Protein AF-A0AB73KWU0-F1 (afdb_monomer)

Nearest PDB structures (foldseek):
  5m99-assembly1_B  TM=7.143E-01  e=7.954E-05  Thermotoga petrophila RKU-1
  6jfj-assembly1_A  TM=7.878E-01  e=7.330E-04  Paenibacillus barengoltzii
  2e9b-assembly2_B  TM=7.012E-01  e=2.084E-03  Bacillus subtilis
  2wan-assembly1_A  TM=6.944E-01  e=4.006E-03  Bacillus acidopullulyticus
  3wdj-assembly1_A  TM=8.012E-01  e=2.843E-02  Anoxybacillus sp. LM18-11

Radius 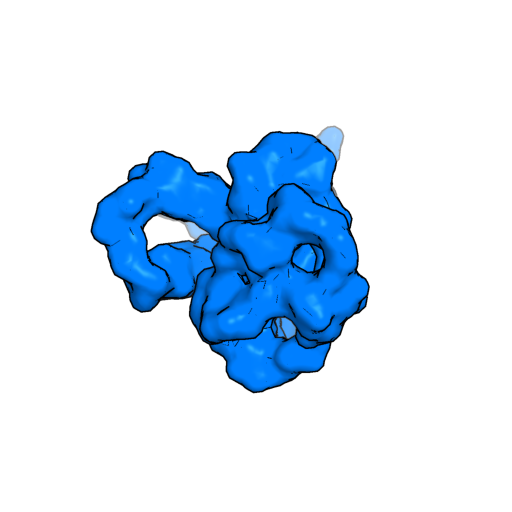of gyration: 15.6 Å; Cα contacts (8 Å, |Δi|>4): 208; chains: 1; bounding box: 37×34×50 Å

Foldseek 3Di:
DDDLAPAEDECDEQAFFANLQVLCVVCVPDDLVVSVVVLLVSLCCQLQDGHHYDYYPCVLFQWHFNGGHPRRPQD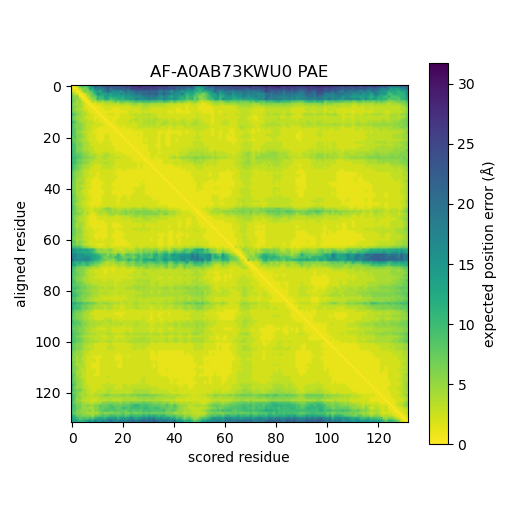LAQDPDPSQQPTDGRQDPDGSNHHRPDCVRPSNVSNVVSVVVCVVPVCSHPNDDDDD

Secondary structure (DSSP, 8-state):
---GGG-EE-S-BTTTB-HHHHHHHH-TT--HHHHHHHHHHHHHHHHHSSSEE-PPTTGGGTB--SBTTTBT---SS----HHHHS--BTT-S--TTS----TTSHHHHHHHHHHHHHHH-THHHHS-----

Sequence (132 aa):
KANAYEQVTFLGNHDMGRFGAFLKQDRPQAGERELLDRYRLANELMFLSRGNPVIYSGDEQGFTGAGGDKDARQPLFASRTADYLDDDQLGTERTHASDAYDPEHPLYQQISALAKLTRGHPALRDGVQSAR

pLDDT: mean 92.21, std 8.93, range [48.16, 98.81]

Mean predicted aligned error: 4.11 Å

Solvent-accessible surface area (backbone atoms only — not comparable to full-atom values): 7593 Å² total; per-residue (Å²): 136,93,53,66,89,72,36,74,34,64,77,39,40,55,64,76,8,27,47,48,24,52,51,42,72,79,36,77,82,61,53,70,69,58,53,48,53,50,51,51,50,51,51,49,53,44,59,66,34,90,34,46,63,48,82,44,89,46,52,43,60,21,41,14,37,87,37,38,40,78,43,33,60,74,67,55,50,54,49,86,54,69,91,46,51,77,32,59,25,58,83,54,93,63,46,34,67,42,66,63,80,58,68,82,30,66,50,27,46,49,53,53,49,53,54,50,49,42,68,76,35,57,62,50,63,77,42,90,86,81,88,132

Structure (mmCIF, N/CA/C/O backbone):
data_AF-A0AB73KWU0-F1
#
_entry.id   AF-A0AB73KWU0-F1
#
loop_
_atom_site.group_PDB
_atom_site.id
_atom_site.type_symbol
_atom_site.label_atom_id
_atom_site.label_alt_id
_atom_site.label_comp_id
_atom_site.label_asym_id
_atom_site.label_entity_id
_atom_site.label_seq_id
_atom_site.pdbx_PDB_ins_code
_atom_site.Cartn_x
_atom_site.Cartn_y
_atom_site.Cartn_z
_atom_site.occupancy
_atom_site.B_iso_or_equiv
_atom_site.auth_seq_id
_atom_site.auth_comp_id
_atom_site.auth_asym_id
_atom_site.auth_atom_id
_atom_site.pdbx_PDB_model_num
ATOM 1 N N . LYS A 1 1 ? -7.154 21.003 19.471 1.00 48.16 1 LYS A N 1
ATOM 2 C CA . LYS A 1 1 ? -7.641 19.738 20.078 1.00 48.16 1 LYS A CA 1
ATOM 3 C C . LYS A 1 1 ? -7.406 18.662 19.031 1.00 48.16 1 LYS A C 1
ATOM 5 O O . LYS A 1 1 ? -7.794 18.928 17.911 1.00 48.16 1 LYS A O 1
ATOM 10 N N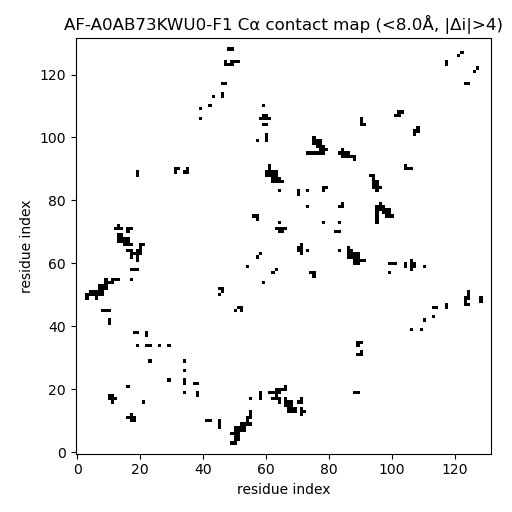 . ALA A 1 2 ? -6.729 17.559 19.348 1.00 57.03 2 ALA A N 1
ATOM 11 C CA . ALA A 1 2 ? -6.494 16.475 18.391 1.00 57.03 2 ALA A CA 1
ATOM 12 C C . ALA A 1 2 ? -7.572 15.400 18.566 1.00 57.03 2 ALA A C 1
ATOM 14 O O . ALA A 1 2 ? -7.824 14.968 19.695 1.00 57.03 2 ALA A O 1
ATOM 15 N N . ASN A 1 3 ? -8.217 14.998 17.474 1.00 64.06 3 ASN A N 1
ATOM 16 C CA . ASN A 1 3 ? -9.238 13.959 17.462 1.00 64.06 3 ASN A CA 1
ATOM 17 C C . ASN A 1 3 ? -8.723 12.698 16.747 1.00 64.06 3 ASN A C 1
ATOM 19 O O . ASN A 1 3 ? -8.019 12.789 15.748 1.00 64.06 3 ASN A O 1
ATOM 23 N N . ALA A 1 4 ? -9.112 11.516 17.237 1.00 60.31 4 ALA A N 1
ATOM 24 C CA . ALA A 1 4 ? -8.911 10.226 16.563 1.00 60.31 4 ALA A CA 1
ATOM 25 C C . ALA A 1 4 ? -9.279 10.281 15.080 1.00 60.31 4 ALA A C 1
ATOM 27 O O . ALA A 1 4 ? -8.548 9.799 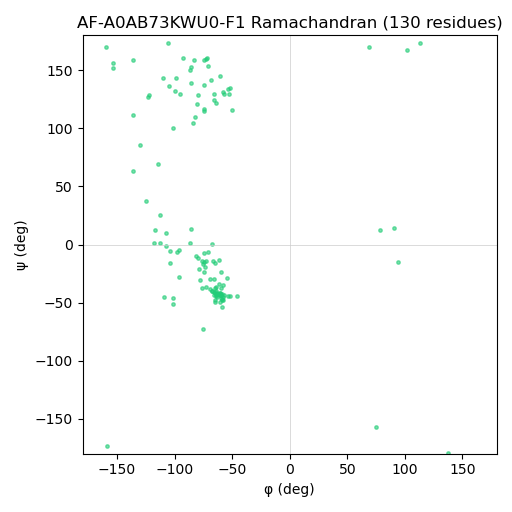14.225 1.00 60.31 4 ALA A O 1
ATOM 28 N N . TYR A 1 5 ? -10.424 10.909 14.820 1.00 63.62 5 TYR A N 1
ATOM 29 C CA . TYR A 1 5 ? -11.051 11.002 13.513 1.00 63.62 5 TYR A CA 1
ATOM 30 C C . TYR A 1 5 ? -10.347 11.984 12.570 1.00 63.62 5 TYR A C 1
ATOM 32 O O . TYR A 1 5 ? -10.702 12.052 11.401 1.00 63.62 5 TYR A O 1
ATOM 40 N N . GLU A 1 6 ? -9.358 12.740 13.053 1.00 74.25 6 GLU A N 1
ATOM 41 C CA . GLU A 1 6 ? -8.519 13.625 12.233 1.00 74.25 6 GLU A CA 1
ATOM 42 C C . GLU A 1 6 ? -7.177 12.966 11.873 1.00 74.25 6 GLU A C 1
ATOM 44 O O . GLU A 1 6 ? -6.407 13.519 11.090 1.00 74.25 6 GLU A O 1
ATOM 49 N N . GLN A 1 7 ? -6.880 11.781 12.421 1.00 84.69 7 GLN A N 1
ATOM 50 C CA . GLN A 1 7 ? -5.640 11.068 12.140 1.00 84.69 7 GLN A CA 1
ATOM 51 C C . GLN A 1 7 ? -5.775 10.263 10.846 1.00 84.69 7 GLN A C 1
ATOM 53 O O . GLN A 1 7 ? -6.394 9.202 10.823 1.00 84.69 7 GLN A O 1
ATOM 58 N N . VAL A 1 8 ? -5.162 10.756 9.773 1.00 90.94 8 VAL A N 1
ATOM 59 C CA . VAL A 1 8 ? -4.999 10.003 8.525 1.00 90.94 8 VAL A CA 1
ATOM 60 C C . VAL A 1 8 ? -3.817 9.051 8.679 1.00 90.94 8 VAL A C 1
ATOM 62 O O . VAL A 1 8 ? -2.702 9.490 8.959 1.00 90.94 8 VAL A O 1
ATOM 65 N N . THR A 1 9 ? -4.060 7.751 8.527 1.00 93.25 9 THR A N 1
ATOM 66 C CA . THR A 1 9 ? -3.023 6.714 8.570 1.00 93.25 9 THR A CA 1
ATOM 67 C C . THR A 1 9 ? -2.739 6.225 7.155 1.00 93.25 9 THR A C 1
ATOM 69 O O . THR A 1 9 ? -3.654 6.028 6.363 1.00 93.25 9 THR A O 1
ATOM 72 N N . PHE A 1 10 ? -1.464 6.067 6.817 1.00 95.62 10 PHE A N 1
ATOM 73 C CA . PHE A 1 10 ? -1.010 5.628 5.499 1.00 95.62 10 PHE A CA 1
ATOM 74 C C . PHE A 1 10 ? 0.355 4.948 5.633 1.00 95.62 10 PHE A C 1
ATOM 76 O O . PHE A 1 10 ? 1.081 5.199 6.598 1.00 95.62 10 PHE A O 1
ATOM 83 N N . LEU A 1 11 ? 0.698 4.085 4.677 1.00 96.12 11 LEU A N 1
ATOM 84 C CA . LEU A 1 11 ? 1.999 3.400 4.629 1.00 96.12 11 LEU A CA 1
ATOM 85 C C . LEU A 1 11 ? 3.010 4.108 3.719 1.00 96.12 11 LEU A C 1
ATOM 87 O O . LEU A 1 11 ? 4.216 4.015 3.934 1.00 96.12 11 LEU A O 1
ATOM 91 N N . GLY A 1 12 ? 2.511 4.819 2.711 1.00 93.81 12 GLY A N 1
ATOM 92 C CA . GLY A 1 12 ? 3.293 5.575 1.744 1.00 93.81 12 GLY A CA 1
ATOM 93 C C . GLY A 1 12 ? 2.436 6.634 1.059 1.00 93.81 12 GLY A C 1
ATOM 94 O O . GLY A 1 12 ? 1.216 6.682 1.233 1.00 93.81 12 GLY A O 1
ATOM 95 N N . ASN A 1 13 ? 3.091 7.520 0.319 1.00 94.06 13 ASN A N 1
ATOM 96 C CA . ASN A 1 13 ? 2.454 8.544 -0.505 1.00 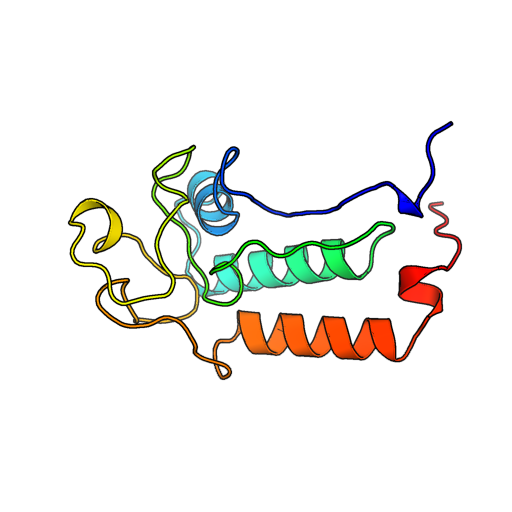94.06 13 ASN A CA 1
ATOM 97 C C . ASN A 1 13 ? 3.434 9.017 -1.595 1.00 94.06 13 ASN A C 1
ATOM 99 O O . ASN A 1 13 ? 4.522 8.465 -1.754 1.00 94.06 13 ASN A O 1
ATOM 103 N N . HIS A 1 14 ? 3.051 10.050 -2.343 1.00 92.38 14 HIS A N 1
ATOM 104 C CA . HIS A 1 14 ? 3.853 10.598 -3.437 1.00 92.38 14 HIS A CA 1
ATOM 105 C C . HIS A 1 14 ? 5.098 11.387 -3.001 1.00 92.38 14 HIS A C 1
ATOM 107 O O . HIS A 1 14 ? 5.932 11.659 -3.852 1.00 92.38 14 HIS A O 1
ATOM 113 N N . ASP A 1 15 ? 5.220 11.775 -1.728 1.00 90.06 15 ASP A N 1
ATOM 114 C CA . ASP A 1 15 ? 6.351 12.567 -1.220 1.00 90.06 15 ASP A CA 1
ATOM 115 C C . ASP A 1 15 ? 7.366 11.696 -0.469 1.00 90.06 15 ASP A C 1
ATOM 117 O O . ASP A 1 15 ? 8.574 11.813 -0.662 1.00 90.06 15 ASP A O 1
ATOM 121 N N . MET A 1 16 ? 6.875 10.823 0.415 1.00 91.25 16 MET A N 1
ATOM 122 C CA . MET A 1 16 ? 7.705 9.904 1.193 1.00 91.25 16 MET A CA 1
ATOM 123 C C . MET A 1 16 ? 8.257 8.784 0.314 1.00 91.25 16 MET A C 1
ATOM 125 O O . MET A 1 16 ? 9.381 8.332 0.527 1.00 91.25 16 MET A O 1
ATOM 129 N N . GLY A 1 17 ? 7.453 8.316 -0.640 1.00 93.31 17 GLY A N 1
ATOM 130 C CA . GLY A 1 17 ? 7.690 7.086 -1.376 1.00 93.31 17 GLY A CA 1
ATOM 131 C C . GLY A 1 17 ? 6.649 6.011 -1.067 1.00 93.31 17 GLY A C 1
ATOM 132 O O . GLY A 1 17 ? 5.795 6.160 -0.183 1.00 93.31 17 GLY A O 1
ATOM 133 N N . ARG A 1 18 ? 6.722 4.907 -1.813 1.00 95.44 18 ARG A N 1
ATOM 134 C CA . ARG A 1 18 ? 5.809 3.769 -1.654 1.00 95.44 18 ARG A CA 1
ATOM 135 C C . ARG A 1 18 ? 6.315 2.801 -0.599 1.00 95.44 18 ARG A C 1
ATOM 137 O O . ARG A 1 18 ? 7.517 2.577 -0.459 1.00 95.44 18 ARG A O 1
ATOM 144 N N . PHE A 1 19 ? 5.382 2.130 0.066 1.00 95.69 19 PHE A N 1
ATOM 145 C CA . PHE A 1 19 ? 5.726 1.168 1.109 1.00 95.69 19 PHE A CA 1
ATOM 146 C C . PHE A 1 19 ? 6.564 -0.011 0.593 1.00 95.69 19 PHE A C 1
ATOM 148 O O . PHE A 1 19 ? 7.461 -0.489 1.286 1.00 95.69 19 PHE A O 1
ATOM 155 N N . GLY A 1 20 ? 6.326 -0.439 -0.652 1.00 95.12 20 GLY A N 1
ATOM 156 C CA . GLY A 1 20 ? 7.109 -1.491 -1.295 1.00 95.12 20 GLY A CA 1
ATOM 157 C C . GLY A 1 20 ? 8.603 -1.154 -1.418 1.00 95.12 20 GLY A C 1
ATOM 158 O O . GLY A 1 20 ? 9.436 -2.033 -1.195 1.00 95.12 20 GLY A O 1
ATOM 159 N N . ALA A 1 21 ? 8.956 0.111 -1.694 1.00 94.44 21 ALA A N 1
ATOM 160 C CA . ALA A 1 21 ? 10.352 0.559 -1.695 1.00 94.44 21 ALA A CA 1
ATOM 161 C C . ALA A 1 21 ? 10.969 0.476 -0.296 1.00 94.44 21 ALA A C 1
ATOM 163 O O . ALA A 1 21 ? 12.053 -0.086 -0.142 1.00 94.44 21 ALA A O 1
ATOM 164 N N . PHE A 1 22 ? 10.272 0.973 0.732 1.00 94.94 22 PHE A N 1
ATOM 165 C CA . PHE A 1 22 ? 10.778 0.939 2.109 1.00 94.94 22 PHE A CA 1
ATOM 166 C C . PHE A 1 22 ? 11.014 -0.493 2.591 1.00 94.94 22 PHE A C 1
ATOM 168 O O . PHE A 1 22 ? 12.065 -0.788 3.155 1.00 94.94 22 PHE A O 1
ATOM 175 N N . LEU A 1 23 ? 10.086 -1.412 2.299 1.00 95.12 23 LEU A N 1
ATOM 176 C CA . LEU A 1 23 ? 10.243 -2.827 2.637 1.00 95.12 23 LEU A CA 1
ATOM 177 C C . LEU A 1 23 ? 11.509 -3.427 2.019 1.00 95.12 23 LEU A C 1
ATOM 179 O O . LEU A 1 23 ? 12.251 -4.128 2.705 1.00 95.12 23 LEU A O 1
ATOM 183 N N . LYS A 1 24 ? 11.775 -3.144 0.741 1.00 93.75 24 LYS A N 1
ATOM 184 C CA . LYS A 1 24 ? 12.975 -3.628 0.048 1.00 93.75 24 LYS A CA 1
ATOM 185 C C . LYS A 1 24 ? 14.260 -3.014 0.588 1.00 93.75 24 LYS A C 1
ATOM 187 O O . LYS A 1 24 ? 15.250 -3.724 0.734 1.00 93.75 24 LYS A O 1
ATOM 192 N N . GLN A 1 25 ? 14.243 -1.722 0.905 1.00 93.62 25 GLN A N 1
ATOM 193 C CA . GLN A 1 25 ? 15.386 -1.024 1.495 1.00 93.62 25 GLN A CA 1
ATOM 194 C C . GLN A 1 25 ? 15.724 -1.578 2.886 1.00 93.62 25 GLN A C 1
ATOM 196 O O . GLN A 1 25 ? 16.888 -1.852 3.174 1.00 93.62 25 GLN A O 1
ATOM 201 N N . ASP A 1 26 ? 14.712 -1.824 3.719 1.00 95.31 26 ASP A N 1
ATOM 202 C CA . ASP A 1 26 ? 14.881 -2.375 5.067 1.00 95.31 26 ASP A CA 1
ATOM 203 C C . ASP A 1 26 ? 15.226 -3.872 5.068 1.00 95.31 26 ASP A C 1
ATOM 205 O O . ASP A 1 26 ? 15.759 -4.405 6.054 1.00 95.31 26 ASP A O 1
ATOM 209 N N . ARG A 1 27 ? 14.868 -4.586 3.995 1.00 95.56 27 ARG A N 1
ATOM 210 C CA . ARG A 1 27 ? 15.019 -6.040 3.854 1.00 95.56 27 ARG A CA 1
ATOM 211 C C . ARG A 1 27 ? 15.568 -6.424 2.472 1.00 95.56 27 ARG A C 1
ATOM 213 O O . ARG A 1 27 ? 14.921 -7.182 1.752 1.00 95.56 27 ARG A O 1
ATOM 220 N N . PRO A 1 28 ? 16.802 -6.017 2.125 1.00 94.75 28 PRO A N 1
ATOM 221 C CA . PRO A 1 28 ? 17.359 -6.223 0.784 1.00 94.75 28 PRO A CA 1
ATOM 222 C C . PRO A 1 28 ? 17.599 -7.698 0.422 1.00 94.75 28 PRO A C 1
ATOM 224 O O . PRO A 1 28 ? 17.840 -8.016 -0.736 1.00 94.75 28 PRO A O 1
ATOM 227 N N . GLN A 1 29 ? 17.562 -8.601 1.406 1.00 96.56 29 GLN A N 1
ATOM 228 C CA . GLN A 1 29 ? 17.747 -10.046 1.221 1.00 96.56 29 GLN A CA 1
ATOM 229 C C . GLN A 1 29 ? 16.448 -10.851 1.379 1.00 96.56 29 GLN A C 1
ATOM 231 O O . GLN A 1 29 ? 16.479 -12.075 1.258 1.00 96.56 29 GLN A O 1
ATOM 236 N N . ALA A 1 30 ? 15.320 -10.203 1.690 1.00 96.88 30 ALA A N 1
ATOM 237 C CA . ALA A 1 30 ? 14.052 -10.906 1.838 1.00 96.88 30 ALA A CA 1
ATOM 238 C C . ALA A 1 30 ? 13.498 -11.306 0.468 1.00 96.88 30 ALA A C 1
ATOM 240 O O . ALA A 1 30 ? 13.513 -10.525 -0.482 1.00 96.88 30 ALA A O 1
ATOM 241 N N . GLY A 1 31 ? 12.984 -12.532 0.379 1.00 96.75 31 GLY A N 1
ATOM 242 C CA . GLY A 1 31 ? 12.274 -12.991 -0.811 1.00 96.75 31 GLY A CA 1
ATOM 243 C C . GLY A 1 31 ? 10.900 -12.333 -0.941 1.00 96.75 31 GLY A C 1
ATOM 244 O O . GLY A 1 31 ? 10.323 -11.876 0.048 1.00 96.75 31 GLY A O 1
ATOM 245 N N . GLU A 1 32 ? 10.336 -12.358 -2.150 1.00 95.44 32 GLU A N 1
ATOM 246 C CA . GLU A 1 32 ? 9.049 -11.720 -2.459 1.00 95.44 32 GLU A CA 1
ATOM 247 C C . GLU A 1 32 ? 7.930 -12.129 -1.494 1.00 95.44 32 GLU A C 1
ATOM 249 O O . GLU A 1 32 ? 7.207 -11.272 -0.991 1.00 95.44 32 GLU A O 1
ATOM 254 N N . ARG A 1 33 ? 7.821 -13.424 -1.166 1.00 96.88 33 ARG A N 1
ATOM 255 C CA . ARG A 1 33 ? 6.790 -13.911 -0.239 1.00 96.88 33 ARG A CA 1
ATOM 256 C C . ARG A 1 33 ? 6.862 -13.220 1.122 1.00 96.88 33 ARG A C 1
ATOM 258 O O . ARG A 1 33 ? 5.833 -12.830 1.659 1.00 96.88 33 ARG A O 1
ATOM 265 N N . GLU A 1 34 ? 8.065 -13.053 1.672 1.00 98.12 34 GLU A N 1
ATOM 266 C CA . GLU A 1 34 ? 8.232 -12.371 2.957 1.00 98.12 34 GLU A CA 1
ATOM 267 C C . GLU A 1 34 ? 7.848 -10.891 2.847 1.00 98.12 34 GLU A C 1
ATOM 269 O O . GLU A 1 34 ? 7.154 -10.373 3.721 1.00 98.12 34 GLU A O 1
ATOM 274 N N . LEU A 1 35 ? 8.275 -10.210 1.779 1.00 98.06 35 LEU A N 1
ATOM 275 C CA . LEU A 1 35 ? 7.929 -8.806 1.552 1.00 98.06 35 LEU A CA 1
ATOM 276 C C . LEU A 1 35 ? 6.412 -8.625 1.422 1.00 98.06 35 LEU A C 1
ATOM 278 O O . LEU A 1 35 ? 5.847 -7.730 2.049 1.00 98.06 35 LEU A O 1
ATOM 282 N N . LEU A 1 36 ? 5.741 -9.512 0.686 1.00 97.94 36 LEU A N 1
ATOM 283 C CA . LEU A 1 36 ? 4.292 -9.493 0.516 1.00 97.94 36 LEU A CA 1
ATOM 284 C C . LEU A 1 36 ? 3.555 -9.762 1.836 1.00 97.94 36 LEU A C 1
ATOM 286 O O . LEU A 1 36 ? 2.591 -9.065 2.149 1.00 97.94 36 LEU A O 1
ATOM 290 N N . ASP A 1 37 ? 4.019 -10.716 2.644 1.00 98.44 37 ASP A N 1
ATOM 291 C CA . ASP A 1 37 ? 3.438 -10.999 3.962 1.00 98.44 37 ASP A CA 1
ATOM 292 C C . ASP A 1 37 ? 3.608 -9.811 4.926 1.00 98.44 37 ASP A C 1
ATOM 294 O O . ASP A 1 37 ? 2.691 -9.469 5.677 1.00 98.44 37 ASP A O 1
ATOM 298 N N . ARG A 1 38 ? 4.746 -9.110 4.869 1.00 98.50 38 ARG A N 1
ATOM 299 C CA . ARG A 1 38 ? 4.965 -7.870 5.633 1.00 98.50 38 ARG A CA 1
ATOM 300 C C . ARG A 1 38 ? 4.078 -6.729 5.148 1.00 98.50 38 ARG A C 1
ATOM 302 O O . ARG A 1 38 ? 3.548 -5.993 5.978 1.00 98.50 38 ARG A O 1
ATOM 309 N N . TYR A 1 39 ? 3.889 -6.600 3.836 1.00 98.44 39 TYR A N 1
ATOM 310 C CA . TYR A 1 39 ? 2.950 -5.640 3.257 1.00 98.44 39 TYR A CA 1
ATOM 311 C C . TYR A 1 39 ? 1.539 -5.895 3.781 1.00 98.44 39 TYR A C 1
ATOM 313 O O . TYR A 1 39 ? 0.876 -4.993 4.295 1.00 98.44 39 TYR A O 1
ATOM 321 N N . ARG A 1 40 ? 1.111 -7.156 3.749 1.00 98.62 40 ARG A N 1
ATOM 322 C CA . ARG A 1 40 ? -0.190 -7.574 4.262 1.00 98.62 40 ARG A CA 1
ATOM 323 C C . ARG A 1 40 ? -0.370 -7.238 5.735 1.00 98.62 40 ARG A C 1
ATOM 325 O O . ARG A 1 40 ? -1.390 -6.650 6.094 1.00 98.62 40 ARG A O 1
ATOM 332 N N . LEU A 1 41 ? 0.626 -7.535 6.562 1.00 98.62 41 LEU A N 1
ATOM 333 C CA . LEU A 1 41 ? 0.599 -7.179 7.977 1.00 98.62 41 LEU A CA 1
ATOM 334 C C . LEU A 1 41 ? 0.501 -5.658 8.178 1.00 98.62 41 LEU A C 1
ATOM 336 O O . LEU A 1 41 ? -0.264 -5.193 9.019 1.00 98.62 41 LEU A O 1
ATOM 340 N N . ALA A 1 42 ? 1.239 -4.867 7.400 1.00 98.31 42 ALA A N 1
ATOM 341 C CA . ALA A 1 42 ? 1.178 -3.411 7.484 1.00 98.31 42 ALA A CA 1
ATOM 342 C C . ALA A 1 42 ? -0.214 -2.868 7.111 1.00 98.31 42 ALA A C 1
ATOM 344 O O . ALA A 1 42 ? -0.743 -2.008 7.818 1.00 98.31 42 ALA A O 1
ATOM 345 N N . ASN A 1 43 ? -0.848 -3.417 6.067 1.00 98.44 43 ASN A N 1
ATOM 346 C CA . ASN A 1 43 ? -2.231 -3.093 5.709 1.00 98.44 43 ASN A CA 1
ATOM 347 C C . ASN A 1 43 ? -3.203 -3.434 6.846 1.00 98.44 43 ASN A C 1
ATOM 349 O O . ASN A 1 43 ? -4.048 -2.613 7.191 1.00 98.44 43 ASN A O 1
ATOM 353 N N . GLU A 1 44 ? -3.079 -4.616 7.453 1.00 98.06 44 GLU A N 1
ATOM 354 C CA . GLU A 1 44 ? -3.910 -5.030 8.590 1.00 98.06 44 GLU A CA 1
ATOM 355 C C . GLU A 1 44 ? -3.764 -4.069 9.768 1.00 98.06 44 GLU A C 1
ATOM 357 O O . GLU A 1 44 ? -4.765 -3.586 10.296 1.00 98.06 44 GLU A O 1
ATOM 362 N N . LEU A 1 45 ? -2.530 -3.721 10.138 1.00 96.56 45 LEU A N 1
ATOM 363 C CA . LEU A 1 45 ? -2.270 -2.756 11.203 1.00 96.56 45 LEU A CA 1
ATOM 364 C C . LEU A 1 45 ? -2.876 -1.388 10.881 1.00 96.56 45 LEU A C 1
ATOM 366 O O . LEU A 1 45 ? -3.504 -0.788 11.752 1.00 96.56 45 LEU A O 1
ATOM 370 N N . MET A 1 46 ? -2.739 -0.908 9.644 1.00 96.06 46 MET A N 1
ATOM 371 C CA . MET A 1 46 ? -3.292 0.376 9.219 1.00 96.06 46 MET A CA 1
ATOM 372 C C . MET A 1 46 ? -4.830 0.386 9.225 1.00 96.06 46 MET A C 1
ATOM 374 O O . MET A 1 46 ? -5.425 1.378 9.641 1.00 96.06 46 MET A O 1
ATOM 378 N N . PHE A 1 47 ? -5.477 -0.698 8.783 1.00 96.12 47 PHE A N 1
ATOM 379 C CA . PHE A 1 47 ? -6.941 -0.805 8.713 1.00 96.12 47 PHE A CA 1
ATOM 380 C C . PHE A 1 47 ? -7.613 -1.079 10.060 1.00 96.12 47 PHE A C 1
ATOM 382 O O . PHE A 1 47 ? -8.775 -0.709 10.231 1.00 96.12 47 PHE A O 1
ATOM 389 N N . LEU A 1 48 ? -6.931 -1.782 10.967 1.00 94.25 48 LEU A N 1
ATOM 390 C CA . LEU A 1 48 ? -7.502 -2.262 12.230 1.00 94.25 48 LEU A CA 1
ATOM 391 C C . LEU A 1 48 ? -7.060 -1.443 13.448 1.00 94.25 48 LEU A C 1
ATOM 393 O O . LEU A 1 48 ? -7.559 -1.672 14.550 1.00 94.25 48 LEU A O 1
ATOM 397 N N . SER A 1 49 ? -6.146 -0.491 13.261 1.00 90.56 49 SER A N 1
ATOM 398 C CA . SER A 1 49 ? -5.799 0.505 14.276 1.00 90.56 49 SER A CA 1
ATOM 399 C C . SER A 1 49 ? -6.635 1.774 14.116 1.00 90.56 49 SER A C 1
ATOM 401 O O . SER A 1 49 ? -7.168 2.073 13.051 1.00 90.56 49 SER A O 1
ATOM 403 N N . ARG A 1 50 ? -6.701 2.566 15.185 1.00 87.69 50 ARG A N 1
ATOM 404 C CA . ARG A 1 50 ? -7.315 3.895 15.220 1.00 87.69 50 ARG A CA 1
ATOM 405 C C . ARG A 1 50 ? -6.760 4.797 14.118 1.00 87.69 50 ARG A C 1
ATOM 407 O O . ARG A 1 50 ? -5.553 5.023 14.043 1.00 87.69 50 ARG A O 1
ATOM 414 N N . GLY A 1 51 ? -7.673 5.402 13.367 1.00 89.25 51 GLY A N 1
ATOM 415 C CA . GLY A 1 51 ? -7.385 6.397 12.340 1.00 89.25 51 GLY A CA 1
ATOM 416 C C . GLY A 1 51 ? -8.223 6.173 11.084 1.00 89.25 51 GLY A C 1
ATOM 417 O O . GLY A 1 51 ? -9.035 5.251 11.005 1.00 89.25 51 GLY A O 1
ATOM 418 N N . ASN A 1 52 ? -8.008 7.032 10.095 1.00 91.00 52 ASN A N 1
ATOM 419 C CA . ASN A 1 52 ? -8.605 6.932 8.773 1.00 91.00 52 ASN A CA 1
ATOM 420 C C . ASN A 1 52 ? -7.565 6.362 7.796 1.00 91.00 52 ASN A C 1
ATOM 422 O O . ASN A 1 52 ? -6.713 7.129 7.339 1.00 91.00 52 ASN A O 1
ATOM 426 N N . PRO A 1 53 ? -7.614 5.054 7.472 1.00 94.06 53 PRO A N 1
ATOM 427 C CA . PRO A 1 53 ? -6.672 4.433 6.551 1.00 94.06 53 PRO A CA 1
ATOM 428 C C . PRO A 1 53 ? -6.838 4.988 5.138 1.00 94.06 53 PRO A C 1
ATOM 430 O O . PRO A 1 53 ? -7.945 5.002 4.589 1.00 94.06 53 PRO A O 1
ATOM 433 N N . VAL A 1 54 ? -5.721 5.396 4.546 1.00 96.00 54 VAL A N 1
ATOM 434 C CA . VAL A 1 54 ? -5.609 5.860 3.166 1.00 96.00 54 VAL A CA 1
ATOM 435 C C . VAL A 1 54 ? -4.597 4.986 2.439 1.00 96.00 54 VAL A C 1
ATOM 437 O O . VAL A 1 54 ? -3.479 4.780 2.904 1.00 96.00 54 VAL A O 1
ATOM 440 N N . ILE A 1 55 ? -5.019 4.480 1.284 1.00 97.31 55 ILE A N 1
ATOM 441 C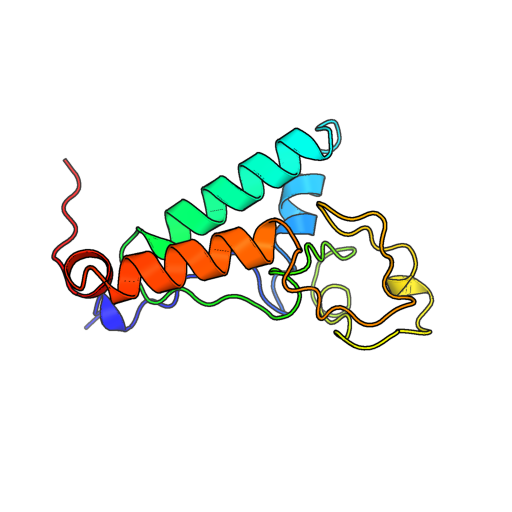 CA . ILE A 1 55 ? -4.182 3.730 0.349 1.00 97.31 55 ILE A CA 1
ATOM 442 C C . ILE A 1 55 ? -3.764 4.682 -0.766 1.00 97.31 55 ILE A C 1
ATOM 444 O O . ILE A 1 55 ? -4.605 5.407 -1.307 1.00 97.31 55 ILE A O 1
ATOM 448 N N . TYR A 1 56 ? -2.478 4.693 -1.099 1.00 97.06 56 TYR A N 1
ATOM 449 C CA . TYR A 1 56 ? -1.973 5.445 -2.236 1.00 97.06 56 TYR A CA 1
ATOM 450 C C . TYR A 1 56 ? -2.107 4.607 -3.512 1.00 97.06 56 TYR A C 1
ATOM 452 O O . TYR A 1 56 ? -1.876 3.404 -3.499 1.00 97.06 56 TYR A O 1
ATOM 460 N N . SER A 1 57 ? -2.514 5.220 -4.623 1.00 96.88 57 SER A N 1
ATOM 461 C CA . SER A 1 57 ? -2.821 4.481 -5.853 1.00 96.88 57 SER A CA 1
ATOM 462 C C . SER A 1 57 ? -1.629 3.656 -6.340 1.00 96.88 57 SER A C 1
ATOM 464 O O . SER A 1 57 ? -0.520 4.188 -6.484 1.00 96.88 57 SER A O 1
ATOM 466 N N . GLY A 1 58 ? -1.879 2.384 -6.642 1.00 97.06 58 GLY A N 1
ATOM 467 C CA . GLY A 1 58 ? -0.869 1.420 -7.072 1.00 97.06 58 GLY A CA 1
ATOM 468 C C . GLY A 1 58 ? -0.291 0.588 -5.928 1.00 97.06 58 GLY A C 1
ATOM 469 O O . GLY A 1 58 ? 0.286 -0.466 -6.187 1.00 97.06 58 GLY A O 1
ATOM 470 N N . ASP A 1 59 ? -0.497 0.977 -4.667 1.00 97.44 59 ASP A N 1
ATOM 471 C CA . ASP A 1 59 ? -0.123 0.150 -3.513 1.00 97.44 59 ASP A CA 1
ATOM 472 C C . ASP A 1 59 ? -0.937 -1.155 -3.495 1.00 97.44 59 ASP A C 1
ATOM 474 O O . ASP A 1 59 ? -0.408 -2.235 -3.232 1.00 97.44 59 ASP A O 1
ATOM 478 N N . GLU A 1 60 ? -2.210 -1.093 -3.893 1.00 98.00 60 GLU A N 1
ATOM 479 C CA . GLU A 1 60 ? -3.064 -2.266 -4.096 1.00 98.00 60 GLU A CA 1
ATOM 480 C C . GLU A 1 60 ? -2.594 -3.180 -5.242 1.00 98.00 60 GLU A C 1
ATOM 482 O O . GLU A 1 60 ? -3.004 -4.340 -5.306 1.00 98.00 60 GLU A O 1
ATOM 487 N N . GLN A 1 61 ? -1.707 -2.669 -6.100 1.00 98.12 61 GLN A N 1
ATOM 488 C CA . GLN A 1 61 ? -1.077 -3.346 -7.237 1.00 98.12 61 GLN A CA 1
ATOM 489 C C . GLN A 1 61 ? 0.409 -3.667 -6.985 1.00 98.12 61 GLN A C 1
ATOM 491 O O . GLN A 1 61 ? 1.119 -4.035 -7.916 1.00 98.12 61 GLN A O 1
ATOM 496 N N . GLY A 1 62 ? 0.891 -3.505 -5.745 1.00 97.19 62 GLY A N 1
ATOM 497 C CA . GLY A 1 62 ? 2.244 -3.900 -5.349 1.00 97.19 62 GLY A CA 1
ATOM 498 C C . GLY A 1 62 ? 3.363 -2.945 -5.764 1.00 97.19 62 GLY A C 1
ATOM 499 O O . GLY A 1 62 ? 4.528 -3.320 -5.651 1.00 97.19 62 GLY A O 1
ATOM 500 N N . PHE A 1 63 ? 3.058 -1.726 -6.218 1.00 96.38 63 PHE A N 1
ATOM 501 C CA . PHE A 1 63 ? 4.080 -0.801 -6.717 1.00 96.38 63 PHE A CA 1
ATOM 502 C C . PHE A 1 63 ? 5.164 -0.531 -5.656 1.00 96.38 63 PHE A C 1
ATOM 504 O O . PHE A 1 63 ? 4.853 -0.159 -4.519 1.00 96.38 63 PHE A O 1
ATOM 511 N N . THR A 1 64 ? 6.443 -0.672 -6.026 1.00 92.50 64 THR A N 1
ATOM 512 C CA . THR A 1 64 ? 7.567 -0.342 -5.132 1.00 92.50 64 THR A CA 1
ATOM 513 C C . THR A 1 64 ? 8.186 1.006 -5.470 1.00 92.50 64 THR A C 1
ATOM 515 O O . THR A 1 64 ? 8.284 1.851 -4.587 1.00 92.50 64 THR A O 1
ATOM 518 N N . GLY A 1 65 ? 8.542 1.236 -6.737 1.00 87.31 65 GLY A N 1
ATOM 519 C CA . GLY A 1 65 ? 9.327 2.403 -7.146 1.00 87.31 65 GLY A CA 1
ATOM 520 C C . GLY A 1 65 ? 10.776 2.385 -6.644 1.00 87.31 65 GLY A C 1
ATOM 521 O O . GLY A 1 65 ? 11.129 1.591 -5.764 1.00 87.31 65 GLY A O 1
ATOM 522 N N . ALA A 1 66 ? 11.600 3.304 -7.152 1.00 81.25 66 ALA A N 1
ATOM 523 C CA . ALA A 1 66 ? 12.981 3.506 -6.696 1.00 81.25 66 ALA A CA 1
ATOM 524 C C . ALA A 1 66 ? 13.096 4.336 -5.393 1.00 81.25 66 ALA A C 1
ATOM 526 O O . ALA A 1 66 ? 14.148 4.345 -4.748 1.00 81.25 66 ALA A O 1
ATOM 527 N N . GLY A 1 67 ? 11.998 4.968 -4.952 1.00 74.06 67 GLY A N 1
ATOM 528 C CA . GLY A 1 67 ? 11.895 5.732 -3.700 1.00 74.06 67 GLY A CA 1
ATOM 529 C C . GLY A 1 67 ? 11.974 7.256 -3.872 1.00 74.06 67 GLY A C 1
ATOM 530 O O . GLY A 1 67 ? 12.323 7.768 -4.926 1.00 74.06 67 GLY A O 1
ATOM 531 N N . GLY A 1 68 ? 11.636 8.011 -2.823 1.00 72.88 68 GLY A N 1
ATOM 532 C CA . GLY A 1 68 ? 11.574 9.476 -2.895 1.00 72.88 68 GLY A CA 1
ATOM 533 C C . GLY A 1 68 ? 10.336 9.999 -3.637 1.00 72.88 68 GLY A C 1
ATOM 534 O O . GLY A 1 68 ? 9.313 9.325 -3.698 1.00 72.88 68 GLY A O 1
ATOM 535 N N . ASP A 1 69 ? 10.428 11.224 -4.162 1.00 76.81 69 ASP A N 1
ATOM 536 C CA . ASP A 1 69 ? 9.289 11.980 -4.705 1.00 76.81 69 ASP A CA 1
ATOM 537 C C . ASP A 1 69 ? 8.837 11.473 -6.093 1.00 76.81 69 ASP A C 1
ATOM 539 O O . ASP A 1 69 ? 7.800 10.826 -6.254 1.00 76.81 69 ASP A O 1
ATOM 543 N N . LYS A 1 70 ? 9.622 11.747 -7.142 1.00 80.69 70 LYS A N 1
ATOM 544 C CA . LYS A 1 70 ? 9.204 11.470 -8.531 1.00 80.69 70 LYS A CA 1
ATOM 545 C C . LYS A 1 70 ? 9.126 9.979 -8.847 1.00 80.69 70 LYS A C 1
ATOM 547 O O . LYS A 1 70 ? 8.268 9.568 -9.635 1.00 80.69 70 LYS A O 1
ATOM 552 N N . ASP A 1 71 ? 9.949 9.182 -8.179 1.00 84.19 71 ASP A N 1
ATOM 553 C CA . ASP A 1 71 ? 10.032 7.738 -8.395 1.00 84.19 71 ASP A CA 1
ATOM 554 C C . ASP A 1 71 ? 8.980 6.977 -7.570 1.00 84.19 71 ASP A C 1
ATOM 556 O O . ASP A 1 71 ? 9.024 5.758 -7.447 1.00 84.19 71 ASP A O 1
ATOM 560 N N . ALA A 1 72 ? 7.995 7.691 -7.016 1.00 89.69 72 ALA A N 1
ATOM 561 C CA . ALA A 1 72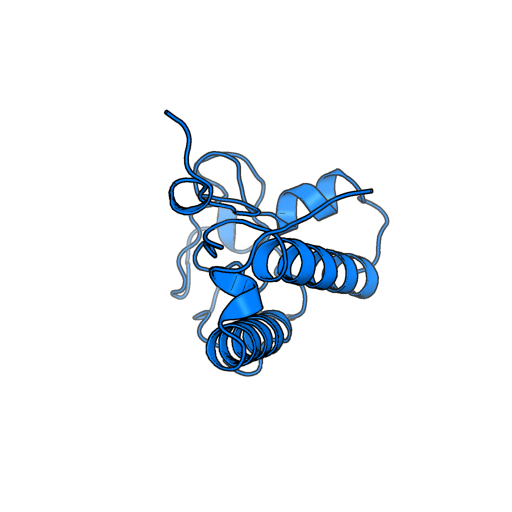 ? 6.792 7.138 -6.399 1.00 89.69 72 ALA A CA 1
ATOM 562 C C . ALA A 1 72 ? 5.503 7.557 -7.128 1.00 89.69 72 ALA A C 1
ATOM 564 O O . ALA A 1 72 ? 4.398 7.383 -6.611 1.00 89.69 72 ALA A O 1
ATOM 565 N N . ARG A 1 73 ? 5.608 8.130 -8.333 1.00 94.06 73 ARG A N 1
ATOM 566 C CA . ARG A 1 73 ? 4.473 8.688 -9.095 1.00 94.06 73 ARG A CA 1
ATOM 567 C C . ARG A 1 73 ? 4.159 7.914 -10.381 1.00 94.06 73 ARG A C 1
ATOM 569 O O . ARG A 1 73 ? 3.574 8.475 -11.306 1.00 94.06 73 ARG A O 1
ATOM 576 N N . GLN A 1 74 ? 4.517 6.627 -10.431 1.00 94.75 74 GLN A N 1
ATOM 577 C CA . GLN A 1 74 ? 4.191 5.725 -11.540 1.00 94.75 74 GLN A CA 1
ATOM 578 C C . GLN A 1 74 ? 2.685 5.767 -11.855 1.00 94.75 74 GLN A C 1
ATOM 580 O O . GLN A 1 74 ? 1.869 5.701 -10.926 1.00 94.75 74 GLN A O 1
ATOM 585 N N . PRO A 1 75 ? 2.296 5.846 -13.140 1.00 95.44 75 PRO A N 1
ATOM 586 C CA . PRO A 1 75 ? 0.896 5.788 -13.530 1.00 95.44 75 PRO A CA 1
ATOM 587 C C . PRO A 1 75 ? 0.328 4.375 -13.334 1.00 95.44 75 PRO A C 1
ATOM 589 O O . PRO A 1 75 ? 1.046 3.381 -13.427 1.00 95.44 75 PRO A O 1
ATOM 592 N N . LEU A 1 76 ? -0.990 4.290 -13.131 1.00 96.56 76 LEU A N 1
ATOM 593 C CA . LEU A 1 76 ? -1.721 3.021 -13.240 1.00 96.56 76 LEU A CA 1
ATOM 594 C C . LEU A 1 76 ? -1.905 2.575 -14.701 1.00 96.56 76 LEU A C 1
ATOM 596 O O . LEU A 1 76 ? -2.246 1.427 -14.947 1.00 96.56 76 LEU A O 1
ATOM 600 N N . PHE A 1 77 ? -1.697 3.473 -15.664 1.00 97.31 77 PHE A N 1
ATOM 601 C CA . PHE A 1 77 ? -1.702 3.152 -17.091 1.00 97.31 77 PHE A CA 1
ATOM 602 C C . PHE A 1 77 ? -0.339 2.614 -17.532 1.00 97.31 77 PHE A C 1
ATOM 604 O O . PHE A 1 77 ? 0.683 2.947 -16.930 1.00 97.31 77 PHE A O 1
ATOM 611 N N . ALA A 1 78 ? -0.316 1.887 -18.646 1.00 96.75 78 ALA A N 1
ATOM 612 C CA . ALA A 1 78 ? 0.903 1.460 -19.315 1.00 96.75 78 ALA A CA 1
ATOM 613 C C . ALA A 1 78 ? 1.864 2.643 -19.542 1.00 96.75 78 ALA A C 1
ATOM 615 O O . ALA A 1 78 ? 1.586 3.590 -20.286 1.00 96.75 78 ALA A O 1
ATOM 616 N N . SER A 1 79 ? 3.019 2.571 -18.893 1.00 95.94 79 SER A N 1
ATOM 617 C CA . SER A 1 79 ? 4.101 3.538 -18.983 1.00 95.94 79 SER A CA 1
ATOM 618 C C . SER A 1 79 ? 5.022 3.237 -20.166 1.00 95.94 79 SER A C 1
ATOM 620 O O . SER A 1 79 ? 5.198 2.095 -20.588 1.00 95.94 79 SER A O 1
ATOM 622 N N . ARG A 1 80 ? 5.661 4.290 -20.681 1.00 95.50 80 ARG A N 1
ATOM 623 C CA . ARG A 1 80 ? 6.821 4.208 -21.589 1.00 95.50 80 ARG A CA 1
ATOM 624 C C . ARG A 1 80 ? 8.075 4.850 -20.988 1.00 95.50 80 ARG A C 1
ATOM 626 O O . ARG A 1 80 ? 9.098 4.931 -21.661 1.00 95.50 80 ARG A O 1
ATOM 633 N N . THR A 1 81 ? 7.981 5.353 -19.759 1.00 94.00 81 THR A N 1
ATOM 634 C CA . THR A 1 81 ? 9.088 5.991 -19.043 1.00 94.00 81 THR A CA 1
ATOM 635 C C . THR A 1 81 ? 10.057 4.917 -18.584 1.00 94.00 81 THR A C 1
ATOM 637 O O . THR A 1 81 ? 9.668 4.072 -17.785 1.00 94.00 81 THR A O 1
ATOM 640 N N . ALA A 1 82 ? 11.292 4.957 -19.090 1.00 91.94 82 ALA A N 1
ATOM 641 C CA . ALA A 1 82 ? 12.308 3.942 -18.817 1.00 91.94 82 ALA A CA 1
ATOM 642 C C . ALA A 1 82 ? 12.516 3.712 -17.313 1.00 91.94 82 ALA A C 1
ATOM 644 O O . ALA A 1 82 ? 12.480 2.563 -16.895 1.00 91.94 82 ALA A O 1
ATOM 645 N N . ASP A 1 83 ? 12.585 4.793 -16.531 1.00 89.56 83 ASP A N 1
ATOM 646 C CA . ASP A 1 83 ? 12.780 4.775 -15.071 1.00 89.56 83 ASP A CA 1
ATOM 647 C C . ASP A 1 83 ? 11.663 4.060 -14.287 1.00 89.56 83 ASP A C 1
ATOM 649 O O . AS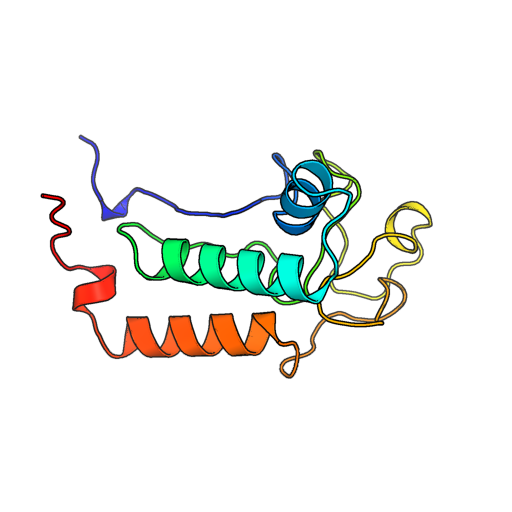P A 1 83 ? 11.811 3.823 -13.098 1.00 89.56 83 ASP A O 1
ATOM 653 N N . TYR A 1 84 ? 10.517 3.774 -14.918 1.00 92.88 84 TYR A N 1
ATOM 654 C CA . TYR A 1 84 ? 9.427 3.013 -14.297 1.00 92.88 84 TYR A CA 1
ATOM 655 C C . TYR A 1 84 ? 9.359 1.575 -14.800 1.00 92.88 84 TYR A C 1
ATOM 657 O O . TYR A 1 84 ? 8.639 0.763 -14.237 1.00 92.88 84 TYR A O 1
ATOM 665 N N . LEU A 1 85 ? 10.005 1.242 -15.916 1.00 92.94 85 LEU A N 1
ATOM 666 C CA . LEU A 1 85 ? 9.830 -0.072 -16.540 1.00 92.94 85 LEU A CA 1
ATOM 667 C C . LEU A 1 85 ? 10.637 -1.172 -15.846 1.00 92.94 85 LEU A C 1
ATOM 669 O O . LEU A 1 85 ? 10.297 -2.343 -16.009 1.00 92.94 85 LEU A O 1
ATOM 673 N N . ASP A 1 86 ? 11.671 -0.799 -15.098 1.00 89.00 86 ASP A N 1
ATOM 674 C CA . ASP A 1 86 ? 12.490 -1.677 -14.264 1.00 89.00 86 ASP A CA 1
ATOM 675 C C . ASP A 1 86 ? 12.057 -1.697 -12.789 1.00 89.00 86 ASP A C 1
ATOM 677 O O . ASP A 1 86 ? 12.565 -2.512 -12.014 1.00 89.00 86 ASP A O 1
ATOM 681 N N . ASP A 1 87 ? 11.082 -0.864 -12.412 1.00 91.38 87 ASP A N 1
ATOM 682 C CA . ASP A 1 87 ? 10.435 -0.937 -11.109 1.00 91.38 87 ASP A CA 1
ATOM 683 C C . ASP A 1 87 ? 9.682 -2.263 -10.965 1.00 91.38 87 ASP A C 1
ATOM 685 O O . ASP A 1 87 ? 8.761 -2.596 -11.721 1.00 91.38 87 ASP A O 1
ATOM 689 N N . ASP A 1 88 ? 10.062 -3.001 -9.933 1.00 90.69 88 ASP A N 1
ATOM 690 C CA . ASP A 1 88 ? 9.387 -4.226 -9.537 1.00 90.69 88 ASP A CA 1
ATOM 691 C C . ASP A 1 88 ? 8.027 -3.944 -8.874 1.00 90.69 88 ASP A C 1
ATOM 693 O O . ASP A 1 88 ? 7.757 -2.852 -8.356 1.00 90.69 88 ASP A O 1
ATOM 697 N N . GLN A 1 89 ? 7.169 -4.961 -8.858 1.00 95.44 89 GLN A N 1
ATOM 698 C CA . GLN A 1 89 ? 5.824 -4.886 -8.303 1.00 95.44 89 GLN A CA 1
ATOM 699 C C . GLN A 1 89 ? 5.545 -6.135 -7.476 1.00 95.44 89 GLN A C 1
ATOM 701 O O . GLN A 1 89 ? 5.430 -7.236 -7.996 1.00 95.44 89 GLN A O 1
ATOM 706 N N . LEU A 1 90 ? 5.431 -5.964 -6.160 1.00 96.69 90 LEU A N 1
ATOM 707 C CA . LEU A 1 90 ? 5.328 -7.089 -5.237 1.00 96.69 90 LEU A CA 1
ATOM 708 C C . LEU A 1 90 ? 4.035 -7.879 -5.446 1.00 96.69 90 LEU A C 1
ATOM 710 O O . LEU A 1 90 ? 2.940 -7.344 -5.258 1.00 96.69 90 LEU A O 1
ATOM 714 N N . GLY A 1 91 ? 4.177 -9.183 -5.685 1.00 96.69 91 GLY A N 1
ATOM 715 C CA . GLY A 1 91 ? 3.048 -10.105 -5.809 1.00 96.69 91 GLY A CA 1
ATOM 716 C C . GLY A 1 91 ? 2.530 -10.264 -7.236 1.00 96.69 91 GLY A C 1
ATOM 717 O O . GLY A 1 91 ? 1.437 -10.806 -7.420 1.00 96.69 91 GLY A O 1
ATOM 718 N N . THR A 1 92 ? 3.297 -9.821 -8.233 1.00 96.69 92 THR A N 1
ATOM 719 C CA . THR A 1 92 ? 3.005 -10.024 -9.651 1.00 96.69 92 THR A CA 1
ATOM 720 C C . THR A 1 92 ? 4.287 -10.012 -10.487 1.00 96.69 92 THR A C 1
ATOM 722 O O . THR A 1 92 ? 5.248 -9.338 -10.156 1.00 96.69 92 THR A O 1
ATOM 725 N N . GLU A 1 93 ? 4.290 -10.718 -11.619 1.00 95.00 93 GLU A N 1
ATOM 726 C CA . GLU A 1 93 ? 5.362 -10.615 -12.625 1.00 95.00 93 GLU A CA 1
ATOM 727 C C . GLU A 1 93 ? 5.106 -9.472 -13.632 1.00 95.00 93 GLU A C 1
ATOM 729 O O . GLU A 1 93 ? 5.864 -9.272 -14.585 1.00 95.00 93 GLU A O 1
ATOM 734 N N . ARG A 1 94 ? 4.004 -8.726 -13.464 1.00 95.06 94 ARG A N 1
ATOM 735 C CA . ARG A 1 94 ? 3.646 -7.589 -14.316 1.00 95.06 94 ARG A CA 1
ATOM 736 C C . ARG A 1 94 ? 4.623 -6.430 -14.106 1.00 95.06 94 ARG A C 1
ATOM 738 O O . ARG A 1 94 ? 4.970 -6.089 -12.983 1.00 95.06 94 ARG A O 1
ATOM 745 N N . THR A 1 95 ? 4.963 -5.739 -15.192 1.00 94.81 95 THR A N 1
ATOM 746 C CA . THR A 1 95 ? 5.725 -4.482 -15.146 1.00 94.81 95 THR A CA 1
ATOM 747 C C . THR A 1 95 ? 4.839 -3.269 -15.430 1.00 94.81 95 THR A C 1
ATOM 749 O O . THR A 1 95 ? 3.675 -3.385 -15.839 1.00 94.81 95 THR A O 1
ATOM 752 N N . HIS A 1 96 ? 5.399 -2.065 -15.289 1.00 96.25 96 HIS A N 1
ATOM 753 C CA . HIS A 1 96 ? 4.707 -0.827 -15.651 1.00 96.25 96 HIS A CA 1
ATOM 754 C C . HIS A 1 96 ? 4.474 -0.674 -17.166 1.00 96.25 96 HIS A C 1
ATOM 756 O O . HIS A 1 96 ? 3.874 0.311 -17.577 1.00 96.25 96 HIS A O 1
ATOM 762 N N . ALA A 1 97 ? 4.880 -1.635 -18.008 1.00 96.50 97 ALA A N 1
ATOM 763 C CA . ALA A 1 97 ? 4.583 -1.640 -19.446 1.00 96.50 97 ALA A CA 1
ATOM 764 C C . ALA A 1 97 ? 3.105 -1.934 -19.778 1.00 96.50 97 ALA A C 1
ATOM 766 O O . ALA A 1 97 ? 2.706 -1.866 -20.941 1.00 96.50 97 ALA A O 1
ATOM 767 N N . SER A 1 98 ? 2.296 -2.285 -18.779 1.00 96.25 98 SER A N 1
ATOM 768 C CA . SER A 1 98 ? 0.874 -2.605 -18.921 1.00 96.25 98 SER A CA 1
ATOM 769 C C . SER A 1 98 ? 0.056 -1.947 -17.815 1.00 96.25 98 SER A C 1
ATOM 771 O O . SER A 1 98 ? 0.597 -1.593 -16.766 1.00 96.25 98 SER A O 1
ATOM 773 N N . ASP A 1 99 ? -1.241 -1.785 -18.065 1.00 97.25 99 ASP A N 1
ATOM 774 C CA . ASP A 1 99 ? -2.178 -1.204 -17.108 1.00 97.25 99 ASP A CA 1
ATOM 775 C C . ASP A 1 99 ? -2.254 -2.025 -15.803 1.00 97.25 99 ASP A C 1
ATOM 777 O O . ASP A 1 99 ? -2.189 -3.255 -15.808 1.00 97.25 99 ASP A O 1
ATOM 781 N N . ALA A 1 100 ? -2.432 -1.333 -14.679 1.00 96.62 100 ALA A N 1
ATOM 782 C CA . ALA A 1 100 ? -2.426 -1.872 -13.323 1.00 96.62 100 ALA A CA 1
ATOM 783 C C . ALA A 1 100 ? -3.811 -1.730 -12.669 1.00 96.62 100 ALA A C 1
ATOM 785 O O . ALA A 1 100 ? -4.012 -0.934 -11.753 1.00 96.62 100 ALA A O 1
ATOM 786 N N . TYR A 1 101 ? -4.785 -2.492 -13.168 1.00 95.88 101 TYR A N 1
ATOM 787 C CA . TYR A 1 101 ? -6.157 -2.525 -12.642 1.00 95.88 101 TYR A CA 1
ATOM 788 C C . TYR A 1 101 ? -6.589 -3.946 -12.285 1.00 95.88 101 TYR A C 1
ATOM 790 O O . TYR A 1 101 ? -7.730 -4.319 -12.545 1.00 95.88 101 TYR A O 1
ATOM 798 N N . ASP A 1 102 ? -5.678 -4.757 -11.748 1.00 97.88 102 ASP A N 1
ATOM 799 C CA . ASP A 1 102 ? -5.942 -6.166 -11.482 1.00 97.88 102 ASP A CA 1
ATOM 800 C C . ASP A 1 102 ? -6.683 -6.344 -10.142 1.00 97.88 102 ASP A C 1
ATOM 802 O O . ASP A 1 102 ? -6.090 -6.121 -9.077 1.00 97.88 102 ASP A O 1
ATOM 806 N N . PRO A 1 103 ? -7.974 -6.736 -10.147 1.00 98.12 103 PRO A N 1
ATOM 807 C CA . PRO A 1 103 ? -8.691 -7.031 -8.919 1.00 98.12 103 PRO A CA 1
ATOM 808 C C . PRO A 1 103 ? -8.290 -8.384 -8.321 1.00 98.12 103 PRO A C 1
ATOM 810 O O . PRO A 1 103 ? -8.594 -8.626 -7.157 1.00 98.12 103 PRO A O 1
ATOM 813 N N . GLU A 1 104 ? -7.650 -9.282 -9.070 1.00 98.19 104 GLU A N 1
ATOM 814 C CA . GLU A 1 104 ? -7.150 -10.569 -8.572 1.00 98.19 104 GLU A CA 1
ATOM 815 C C . GLU A 1 104 ? -5.803 -10.424 -7.851 1.00 98.19 104 GLU A C 1
ATOM 817 O O . GLU A 1 104 ? -5.393 -11.341 -7.134 1.00 98.19 104 GLU A O 1
ATOM 822 N N . HIS A 1 105 ? -5.169 -9.247 -7.940 1.00 98.56 105 HIS A N 1
ATOM 823 C CA . HIS A 1 105 ? -3.912 -8.958 -7.263 1.00 98.56 105 HIS A CA 1
ATOM 824 C C . HIS A 1 105 ? -4.008 -9.250 -5.750 1.00 98.56 105 HIS A C 1
ATOM 826 O O . HIS A 1 105 ? -4.965 -8.823 -5.083 1.00 98.56 105 HIS A O 1
ATOM 832 N N . PRO A 1 106 ? -3.016 -9.936 -5.150 1.00 98.44 106 PRO A N 1
ATOM 833 C CA . PRO A 1 106 ? -3.084 -10.375 -3.757 1.00 98.44 106 PRO A CA 1
ATOM 834 C C . PRO A 1 106 ? -3.284 -9.238 -2.748 1.00 98.44 106 PRO A C 1
ATOM 836 O O . PRO A 1 106 ? -3.958 -9.442 -1.735 1.00 98.44 106 PRO A O 1
ATOM 839 N N . LEU A 1 107 ? -2.707 -8.056 -2.993 1.00 98.56 107 LEU A N 1
ATOM 840 C CA . LEU A 1 107 ? -2.900 -6.888 -2.125 1.00 98.56 107 LEU A CA 1
ATOM 841 C C . LEU A 1 107 ? -4.271 -6.242 -2.333 1.00 98.56 107 LEU A C 1
ATOM 843 O O . LEU A 1 107 ? -4.909 -5.861 -1.353 1.00 98.56 107 LEU A O 1
ATOM 847 N N . TYR A 1 108 ? -4.776 -6.196 -3.569 1.00 98.69 108 TYR A N 1
ATOM 848 C CA . TYR A 1 108 ? -6.121 -5.701 -3.855 1.00 98.69 108 TYR A CA 1
ATOM 849 C C . TYR A 1 108 ? -7.182 -6.534 -3.129 1.00 98.69 108 TYR A C 1
ATOM 851 O O . TYR A 1 108 ? -8.039 -5.989 -2.427 1.00 98.69 108 TYR A O 1
ATOM 859 N N . GLN A 1 109 ? -7.103 -7.863 -3.242 1.00 98.81 109 GLN A N 1
ATOM 860 C CA . GLN A 1 109 ? -8.024 -8.781 -2.567 1.00 98.81 109 GLN A CA 1
ATOM 861 C C . GLN A 1 109 ? -7.997 -8.593 -1.046 1.00 98.81 109 GLN A C 1
ATOM 863 O O . GLN A 1 109 ? -9.053 -8.522 -0.409 1.00 98.81 109 GLN A O 1
ATOM 868 N N . GLN A 1 110 ? -6.805 -8.437 -0.463 1.00 98.75 110 GLN A N 1
ATOM 869 C CA . GLN A 1 110 ? -6.659 -8.201 0.971 1.00 98.75 110 GLN A CA 1
ATOM 870 C C . GLN A 1 110 ? -7.267 -6.856 1.402 1.00 98.75 110 GLN A C 1
ATOM 872 O O . GLN A 1 110 ? -8.066 -6.814 2.339 1.00 98.75 110 GLN A O 1
ATOM 877 N N . ILE A 1 111 ? -6.941 -5.763 0.708 1.00 98.69 111 ILE A N 1
ATOM 878 C CA . ILE A 1 111 ? -7.474 -4.424 1.002 1.00 98.69 111 ILE A CA 1
ATOM 879 C C . ILE A 1 111 ? -9.003 -4.419 0.870 1.00 98.69 111 ILE A C 1
ATOM 881 O O . ILE A 1 111 ? -9.702 -3.880 1.730 1.00 98.69 111 ILE A O 1
ATOM 885 N N . SER A 1 112 ? -9.546 -5.082 -0.156 1.00 98.56 112 SER A N 1
ATOM 886 C CA . SER A 1 112 ? -10.990 -5.261 -0.345 1.00 98.56 112 SER A CA 1
ATOM 887 C C . SER A 1 112 ? -11.635 -6.008 0.828 1.00 98.56 112 SER A C 1
ATOM 889 O O . SER A 1 112 ? -12.681 -5.589 1.335 1.00 98.56 112 SER A O 1
ATOM 891 N N . ALA A 1 113 ? -11.003 -7.079 1.317 1.00 98.75 113 ALA A N 1
ATOM 892 C CA . ALA A 1 113 ? -11.475 -7.821 2.483 1.00 98.75 113 ALA A CA 1
ATOM 893 C C . ALA A 1 113 ? -11.449 -6.970 3.768 1.00 98.75 113 ALA A C 1
ATOM 895 O O . ALA A 1 113 ? -12.444 -6.938 4.493 1.00 98.75 113 ALA A O 1
ATOM 896 N N . LEU A 1 114 ? -10.373 -6.218 4.019 1.00 98.38 114 LEU A N 1
ATOM 897 C CA . LEU A 1 114 ? -10.248 -5.313 5.172 1.00 98.38 114 LEU A CA 1
ATOM 898 C C . LEU A 1 114 ? -11.267 -4.163 5.124 1.00 98.38 114 LEU A C 1
ATOM 900 O O . LEU A 1 114 ? -11.884 -3.806 6.136 1.00 98.38 114 LEU A O 1
ATOM 904 N N . ALA A 1 115 ? -11.508 -3.604 3.938 1.00 97.25 115 ALA A N 1
ATOM 905 C CA . ALA A 1 115 ? -12.532 -2.587 3.725 1.00 97.25 115 ALA A CA 1
ATOM 906 C C . ALA A 1 115 ? -13.943 -3.132 4.000 1.00 97.25 115 ALA A C 1
ATOM 908 O O . ALA A 1 115 ? -14.745 -2.464 4.657 1.00 97.25 115 ALA A O 1
ATOM 909 N N . LYS A 1 116 ? -14.250 -4.358 3.551 1.00 98.25 116 LYS A N 1
ATOM 910 C CA . LYS A 1 116 ? -15.519 -5.038 3.865 1.00 98.25 116 LYS A CA 1
ATOM 911 C C . LYS A 1 116 ? -15.656 -5.312 5.363 1.00 98.25 116 LYS A C 1
ATOM 913 O O . LYS A 1 116 ? -16.706 -5.015 5.927 1.00 98.25 116 LYS A O 1
ATOM 918 N N . LEU A 1 117 ? -14.602 -5.815 6.006 1.00 97.75 117 LEU A N 1
ATOM 919 C CA . LEU A 1 117 ? -14.580 -6.112 7.440 1.00 97.75 117 LEU A CA 1
ATOM 920 C C . LEU A 1 117 ? -14.874 -4.855 8.265 1.00 97.75 117 LEU A C 1
ATOM 922 O O . LEU A 1 117 ? -15.807 -4.828 9.061 1.00 97.75 117 LEU A O 1
ATOM 926 N N . THR A 1 118 ? -14.128 -3.779 8.029 1.00 95.69 118 THR A N 1
ATOM 927 C CA . THR A 1 118 ? -14.307 -2.530 8.781 1.00 95.69 118 THR A CA 1
ATOM 928 C C . THR A 1 118 ? -15.658 -1.860 8.522 1.00 95.69 118 THR A C 1
ATOM 930 O O . THR A 1 118 ? -16.214 -1.245 9.427 1.00 95.69 118 THR A O 1
ATOM 933 N N . ARG A 1 119 ? -16.244 -2.036 7.330 1.00 95.00 119 ARG A N 1
ATOM 934 C CA . ARG A 1 119 ? -17.624 -1.614 7.042 1.00 95.00 119 ARG A CA 1
ATOM 935 C C . ARG A 1 119 ? -18.662 -2.454 7.793 1.00 95.00 119 ARG A C 1
ATOM 937 O O . ARG A 1 119 ? -19.670 -1.913 8.235 1.00 95.00 119 ARG A O 1
ATOM 944 N N . GLY A 1 120 ? -18.433 -3.760 7.916 1.00 97.12 120 GLY A N 1
ATOM 945 C CA . GLY A 1 120 ? -19.310 -4.685 8.639 1.00 97.12 120 GLY A CA 1
ATOM 946 C C . GLY A 1 120 ? -19.241 -4.548 10.163 1.00 97.12 120 GLY A C 1
ATOM 947 O O . GLY A 1 120 ? -20.174 -4.956 10.853 1.00 97.12 120 GLY A O 1
ATOM 948 N N . HIS A 1 121 ? -18.172 -3.948 10.694 1.00 95.25 121 HIS A N 1
ATOM 949 C CA . HIS A 1 121 ? -17.941 -3.796 12.130 1.00 95.25 121 HIS A CA 1
ATOM 950 C C . HIS A 1 121 ? -17.587 -2.342 12.491 1.00 95.25 121 HIS A C 1
ATOM 952 O O . HIS A 1 121 ? -16.405 -2.022 12.628 1.00 95.25 121 HIS A O 1
ATOM 958 N N . PRO A 1 122 ? -18.584 -1.463 12.724 1.00 90.88 122 PRO A N 1
ATOM 959 C CA . PRO A 1 122 ? -18.355 -0.041 13.011 1.00 90.88 122 PRO A CA 1
ATOM 960 C C . PRO A 1 122 ? -17.406 0.236 14.186 1.00 90.88 122 PRO A C 1
ATOM 962 O O . PRO A 1 122 ? -16.683 1.226 14.179 1.00 90.88 122 PRO A O 1
ATOM 965 N N . ALA A 1 123 ? -17.334 -0.668 15.171 1.00 91.19 123 ALA A N 1
ATOM 966 C CA . ALA A 1 123 ? -16.394 -0.562 16.289 1.00 91.19 123 ALA A CA 1
ATOM 967 C C . ALA A 1 123 ? -14.913 -0.546 15.857 1.00 91.19 123 ALA A C 1
ATOM 969 O O . ALA A 1 123 ? -14.085 -0.016 16.590 1.00 91.19 123 ALA A O 1
ATOM 970 N N . LEU A 1 124 ? -14.573 -1.081 14.677 1.00 90.69 124 LEU A N 1
ATOM 971 C CA . LEU A 1 124 ? -13.217 -1.013 14.119 1.00 90.69 124 LEU A CA 1
ATOM 972 C C . LEU A 1 124 ? -12.872 0.370 13.539 1.00 90.69 124 LEU A C 1
ATOM 974 O O . LEU A 1 124 ? -11.707 0.626 13.259 1.00 90.69 124 LEU A O 1
ATOM 978 N N . ARG A 1 125 ? -13.859 1.251 13.333 1.00 86.44 125 ARG A N 1
ATOM 979 C CA . ARG A 1 125 ? -13.655 2.620 12.823 1.00 86.44 125 ARG A CA 1
ATOM 980 C C . ARG A 1 125 ? -13.902 3.678 13.890 1.00 86.44 125 ARG A C 1
ATOM 982 O O . ARG A 1 125 ? -13.067 4.557 14.078 1.00 86.44 125 ARG A O 1
ATOM 989 N N . ASP A 1 126 ? -14.996 3.531 14.631 1.00 83.19 126 ASP A N 1
ATOM 990 C CA . ASP A 1 126 ? -15.489 4.556 15.559 1.00 83.19 126 ASP A CA 1
ATOM 991 C C . ASP A 1 126 ? -15.394 4.133 17.035 1.00 83.19 126 ASP A C 1
ATOM 993 O O . ASP A 1 126 ? -15.808 4.851 17.948 1.00 83.19 126 ASP A O 1
ATOM 997 N N . GLY A 1 127 ? -14.867 2.935 17.296 1.00 85.12 127 GLY A N 1
ATOM 998 C CA . GLY A 1 127 ? -14.708 2.410 18.646 1.00 85.12 127 GLY A CA 1
ATOM 999 C C . GLY A 1 127 ? -13.564 3.064 19.423 1.00 85.12 127 GLY A C 1
ATOM 1000 O O . GLY A 1 127 ? -12.601 3.602 18.875 1.00 85.12 127 GLY A O 1
ATOM 1001 N N . VAL A 1 128 ? -13.640 2.969 20.751 1.00 86.31 128 VAL A N 1
ATOM 1002 C CA . VAL A 1 128 ? -12.542 3.380 21.633 1.00 86.31 128 VAL A CA 1
ATOM 1003 C C . VAL A 1 128 ? -11.423 2.341 21.567 1.00 86.31 128 VAL A C 1
ATOM 1005 O O . VAL A 1 128 ? -11.584 1.219 22.043 1.00 86.31 128 VAL A O 1
ATOM 1008 N N . GLN A 1 129 ? -10.258 2.728 21.048 1.00 84.62 129 GLN A N 1
ATOM 1009 C CA . GLN A 1 129 ? -9.038 1.932 21.181 1.00 84.62 129 GLN A CA 1
ATOM 1010 C C . GLN A 1 129 ? -8.409 2.143 22.567 1.00 84.62 129 GLN A C 1
ATOM 1012 O O . GLN A 1 129 ? -8.170 3.278 22.976 1.00 84.62 129 GLN A O 1
ATOM 1017 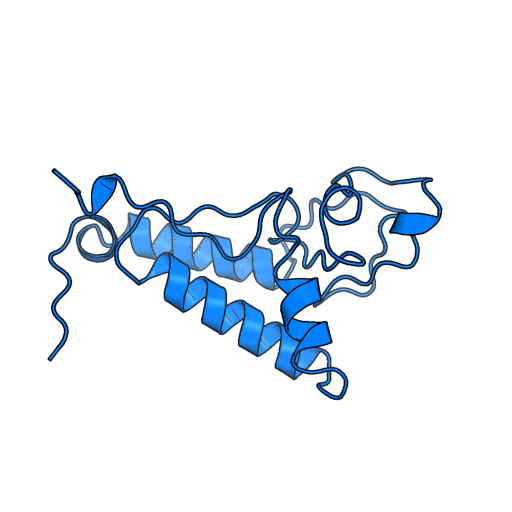N N . SER A 1 130 ? -8.109 1.048 23.268 1.00 84.56 130 SER A N 1
ATOM 1018 C CA . SER A 1 130 ? -7.391 1.043 24.550 1.00 84.56 130 SER A CA 1
ATOM 1019 C C . SER A 1 130 ? -6.146 0.167 24.436 1.00 84.56 130 SER A C 1
ATOM 1021 O O . SER A 1 130 ? -6.261 -0.994 24.054 1.00 84.56 130 SER A O 1
ATOM 1023 N N . ALA A 1 131 ? -4.975 0.702 24.780 1.00 79.19 131 ALA A N 1
ATOM 1024 C CA . ALA A 1 131 ? -3.760 -0.085 24.988 1.00 79.19 131 ALA A CA 1
ATOM 1025 C C . ALA A 1 131 ? -3.576 -0.326 26.494 1.00 79.19 131 ALA A C 1
ATOM 1027 O O . ALA A 1 131 ? -3.917 0.547 27.296 1.00 79.19 131 ALA A O 1
ATOM 1028 N N . ARG A 1 132 ? -3.092 -1.508 26.874 1.00 67.88 132 ARG A N 1
ATOM 1029 C CA . ARG A 1 132 ? -2.760 -1.871 28.257 1.00 67.88 132 ARG A CA 1
ATOM 1030 C C . ARG A 1 132 ? -1.302 -2.272 28.344 1.00 67.88 132 ARG A C 1
ATOM 1032 O O . ARG A 1 132 ? -0.823 -2.856 27.348 1.00 67.88 132 ARG A O 1
#